Protein AF-N9TSA3-F1 (afdb_monomer_lite)

pLDDT: mean 86.55, std 10.35, range [47.66, 95.75]

Structure (mmCIF, N/CA/C/O backbone):
data_AF-N9TSA3-F1
#
_entry.id   AF-N9TSA3-F1
#
loop_
_atom_site.group_PDB
_atom_site.id
_atom_site.type_symbol
_atom_site.label_atom_id
_atom_site.label_alt_id
_atom_site.label_comp_id
_atom_site.label_asym_id
_atom_site.label_entity_id
_atom_site.label_seq_id
_atom_site.pdbx_PDB_ins_code
_atom_site.Cartn_x
_atom_site.Cartn_y
_atom_site.Cartn_z
_atom_site.occupancy
_atom_site.B_iso_or_equiv
_atom_site.auth_seq_id
_atom_site.auth_comp_id
_atom_site.auth_asym_id
_atom_site.auth_atom_id
_atom_site.pdbx_PDB_model_num
ATOM 1 N N . MET A 1 1 ? 14.846 -6.615 -39.525 1.00 48.53 1 MET A N 1
ATOM 2 C CA . MET A 1 1 ? 15.752 -5.598 -38.941 1.00 48.53 1 MET A CA 1
ATOM 3 C C . MET A 1 1 ? 15.106 -5.044 -37.679 1.00 48.53 1 MET A C 1
ATOM 5 O O . MET A 1 1 ? 14.022 -4.490 -37.770 1.00 48.53 1 MET A O 1
ATOM 9 N N . GLN A 1 2 ? 15.698 -5.258 -36.500 1.00 56.72 2 GLN A N 1
ATOM 10 C CA . GLN A 1 2 ? 15.216 -4.630 -35.262 1.00 56.72 2 GLN A CA 1
ATOM 11 C C . GLN A 1 2 ? 15.653 -3.161 -35.278 1.00 56.72 2 GLN A C 1
ATOM 13 O O . GLN A 1 2 ? 16.851 -2.896 -35.208 1.00 56.72 2 GLN A O 1
ATOM 18 N N . ASN A 1 3 ? 14.706 -2.225 -35.396 1.00 61.16 3 ASN A N 1
ATOM 19 C CA . ASN A 1 3 ? 15.011 -0.796 -35.343 1.00 61.16 3 ASN A CA 1
ATOM 20 C C . ASN A 1 3 ? 15.683 -0.468 -33.994 1.00 61.16 3 ASN A C 1
ATOM 22 O O . ASN A 1 3 ? 15.091 -0.757 -32.947 1.00 61.16 3 ASN A O 1
ATOM 26 N N . PRO A 1 4 ? 16.899 0.109 -33.985 1.00 67.19 4 PRO A N 1
ATOM 27 C CA . PRO A 1 4 ? 17.651 0.387 -32.757 1.00 67.19 4 PRO A CA 1
ATOM 28 C C . PRO A 1 4 ? 16.866 1.277 -31.779 1.00 67.19 4 PRO A C 1
ATOM 30 O O . PRO A 1 4 ? 16.973 1.108 -30.564 1.00 67.19 4 PRO A O 1
ATOM 33 N N . THR A 1 5 ? 15.986 2.127 -32.308 1.00 80.12 5 THR A N 1
ATOM 34 C CA . THR A 1 5 ? 15.062 2.988 -31.561 1.00 80.12 5 THR A CA 1
ATOM 35 C C . THR A 1 5 ? 14.101 2.202 -30.665 1.00 80.12 5 THR A C 1
ATOM 37 O O . THR A 1 5 ? 13.914 2.560 -29.506 1.00 80.12 5 THR A O 1
ATOM 40 N N . ASN A 1 6 ? 13.542 1.082 -31.139 1.00 87.12 6 ASN A N 1
ATOM 41 C CA . ASN A 1 6 ? 12.557 0.311 -30.367 1.00 87.12 6 ASN A CA 1
ATOM 42 C C . ASN A 1 6 ? 13.200 -0.374 -29.155 1.00 87.12 6 ASN A C 1
ATOM 44 O O . ASN A 1 6 ? 12.585 -0.467 -28.095 1.00 87.12 6 ASN A O 1
ATOM 48 N N . LYS A 1 7 ? 14.458 -0.815 -29.286 1.00 87.81 7 LYS A N 1
ATOM 49 C CA . LYS A 1 7 ? 15.218 -1.404 -28.172 1.00 87.81 7 LYS A CA 1
ATOM 50 C C . LYS A 1 7 ? 15.530 -0.378 -27.086 1.00 87.81 7 LYS A C 1
ATOM 52 O O . LYS A 1 7 ? 15.440 -0.696 -25.904 1.00 87.81 7 LYS A O 1
ATOM 57 N N . GLN A 1 8 ? 15.897 0.841 -27.479 1.00 92.50 8 GLN A N 1
ATOM 58 C CA . GLN A 1 8 ? 16.160 1.923 -26.530 1.00 92.50 8 GLN A CA 1
ATOM 59 C C . GLN A 1 8 ? 14.888 2.344 -25.795 1.00 92.50 8 GLN A C 1
ATOM 61 O O . GLN A 1 8 ? 14.910 2.463 -24.571 1.00 92.50 8 GLN A O 1
ATOM 66 N N . LEU A 1 9 ? 13.773 2.483 -26.518 1.00 93.44 9 LEU A N 1
ATOM 67 C CA . LEU A 1 9 ? 12.477 2.797 -25.919 1.00 93.44 9 LEU A CA 1
ATOM 68 C C . LEU A 1 9 ? 12.068 1.724 -24.901 1.00 93.44 9 LEU A C 1
ATOM 70 O O . LEU A 1 9 ? 11.752 2.044 -23.757 1.00 93.44 9 LEU A O 1
ATOM 74 N N . ALA A 1 10 ? 12.161 0.446 -25.286 1.00 93.31 10 ALA A N 1
ATOM 75 C CA . ALA A 1 10 ? 11.862 -0.675 -24.400 1.00 93.31 10 ALA A CA 1
ATOM 76 C C . ALA A 1 10 ? 12.725 -0.649 -23.128 1.00 93.31 10 ALA A C 1
ATOM 78 O O . ALA A 1 10 ? 12.208 -0.866 -22.033 1.00 93.31 10 ALA A O 1
ATOM 79 N N . LYS A 1 11 ? 14.019 -0.318 -23.241 1.00 93.38 11 LYS A N 1
ATOM 80 C CA . LYS A 1 11 ? 14.914 -0.179 -22.084 1.00 93.38 11 LYS A CA 1
ATOM 81 C C . LYS A 1 11 ? 14.453 0.929 -21.131 1.00 93.38 11 LYS A C 1
ATOM 83 O O . LYS A 1 11 ? 14.412 0.700 -19.927 1.00 93.38 11 LYS A O 1
ATOM 88 N N . ILE A 1 12 ? 14.086 2.101 -21.652 1.00 95.75 12 ILE A N 1
ATOM 89 C CA . ILE A 1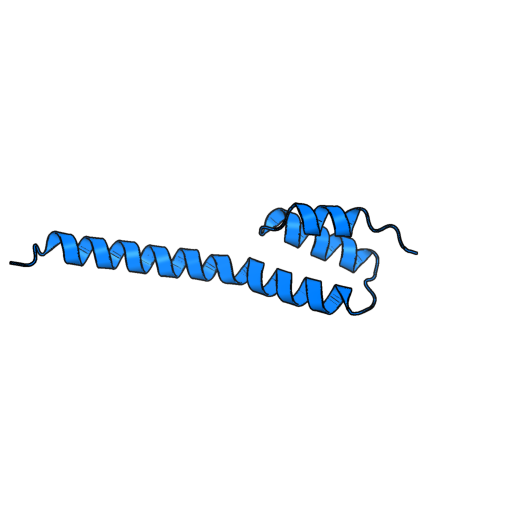 12 ? 13.621 3.236 -20.838 1.00 95.75 12 ILE A CA 1
ATOM 90 C C . ILE A 1 12 ? 12.321 2.882 -20.115 1.00 95.75 12 ILE A C 1
ATOM 92 O O . ILE A 1 12 ? 12.241 3.032 -18.898 1.00 95.75 12 ILE A O 1
ATOM 96 N N . PHE A 1 13 ? 11.331 2.349 -20.834 1.00 95.62 13 PHE A N 1
ATOM 97 C CA . PHE A 1 13 ? 10.065 1.933 -20.227 1.00 95.62 13 PHE A CA 1
ATOM 98 C C . PHE A 1 13 ? 10.252 0.820 -19.193 1.00 95.62 13 PHE A C 1
ATOM 100 O O . PHE A 1 13 ? 9.589 0.839 -18.161 1.00 95.62 13 PHE A O 1
ATOM 107 N N . THR A 1 14 ? 11.193 -0.100 -19.413 1.00 95.25 14 THR A N 1
ATOM 108 C CA . THR A 1 14 ? 11.530 -1.135 -18.422 1.00 95.25 14 THR A CA 1
ATOM 109 C C . THR A 1 14 ? 12.110 -0.520 -17.147 1.00 95.25 14 THR A C 1
ATOM 111 O O . THR A 1 14 ? 11.717 -0.907 -16.052 1.00 95.25 14 THR A O 1
ATOM 114 N N . ILE A 1 15 ? 13.006 0.466 -17.260 1.00 95.50 15 ILE A N 1
ATOM 115 C CA . ILE A 1 15 ? 13.562 1.171 -16.092 1.00 95.50 15 ILE A CA 1
ATOM 116 C C . ILE A 1 15 ? 12.459 1.931 -15.348 1.00 95.50 15 ILE A C 1
ATOM 118 O O . ILE A 1 15 ? 12.366 1.827 -14.127 1.00 95.50 15 ILE A O 1
ATOM 122 N N . LEU A 1 16 ? 11.594 2.648 -16.071 1.00 93.94 16 LEU A N 1
ATOM 123 C CA . LEU A 1 16 ? 10.454 3.349 -15.474 1.00 93.94 16 LEU A CA 1
ATOM 124 C C . LEU A 1 16 ? 9.515 2.380 -14.750 1.00 93.94 16 LEU A C 1
ATOM 126 O O . LEU A 1 16 ? 9.112 2.651 -13.622 1.00 93.94 16 LEU A O 1
ATOM 130 N N . TYR A 1 17 ? 9.226 1.228 -15.358 1.00 93.50 17 TYR A N 1
ATOM 131 C CA . TYR A 1 17 ? 8.436 0.176 -14.730 1.00 93.50 17 TYR A CA 1
ATOM 132 C C . TYR A 1 17 ? 9.076 -0.314 -13.430 1.00 93.50 17 TYR A C 1
ATOM 134 O O . TYR A 1 17 ? 8.382 -0.404 -12.426 1.00 93.50 17 TYR A O 1
ATOM 142 N N . ILE A 1 18 ? 10.388 -0.572 -13.409 1.00 93.19 18 ILE A N 1
ATOM 143 C CA . ILE A 1 18 ? 11.095 -1.009 -12.194 1.00 93.19 18 ILE A CA 1
ATOM 144 C C . ILE A 1 18 ? 10.960 0.032 -11.076 1.00 93.19 18 ILE A C 1
ATOM 146 O O . ILE A 1 18 ? 10.678 -0.334 -9.938 1.00 93.19 18 ILE A O 1
ATOM 150 N N . VAL A 1 19 ? 11.117 1.320 -11.390 1.00 92.00 19 VAL A N 1
ATOM 151 C CA . VAL A 1 19 ? 11.004 2.401 -10.395 1.00 92.00 19 VAL A CA 1
ATOM 152 C C . VAL A 1 19 ? 9.579 2.506 -9.848 1.00 92.00 19 VAL A C 1
ATOM 154 O O . VAL A 1 19 ? 9.388 2.585 -8.636 1.00 92.00 19 VAL A O 1
ATOM 157 N N . VAL A 1 20 ? 8.568 2.464 -10.717 1.00 89.19 20 VAL A N 1
ATOM 158 C CA . VAL A 1 20 ? 7.160 2.531 -10.294 1.00 89.19 20 VAL A CA 1
ATOM 159 C C . VAL A 1 20 ? 6.760 1.279 -9.509 1.00 89.19 20 VAL A C 1
ATOM 161 O O . VAL A 1 20 ? 6.130 1.389 -8.458 1.00 89.19 20 VAL A O 1
ATOM 164 N N . ALA A 1 21 ? 7.166 0.094 -9.967 1.00 87.19 21 ALA A N 1
ATOM 165 C CA . ALA A 1 21 ? 6.918 -1.166 -9.273 1.00 87.19 21 ALA A CA 1
ATOM 166 C C . ALA A 1 21 ? 7.585 -1.187 -7.892 1.00 87.19 21 ALA A C 1
ATOM 168 O O . ALA A 1 21 ? 6.987 -1.673 -6.937 1.00 87.19 21 ALA A O 1
ATOM 169 N N . TRP A 1 22 ? 8.781 -0.605 -7.759 1.00 86.06 22 TRP A N 1
ATOM 170 C CA . TRP A 1 22 ? 9.451 -0.448 -6.470 1.00 86.06 22 TRP A CA 1
ATOM 171 C C . TRP A 1 22 ? 8.653 0.437 -5.505 1.00 86.06 22 TRP A C 1
ATOM 173 O O . TRP A 1 22 ? 8.495 0.086 -4.338 1.00 86.06 22 TRP A O 1
ATOM 183 N N . LEU A 1 23 ? 8.084 1.548 -5.981 1.00 85.31 23 LEU A N 1
ATOM 184 C CA . LEU A 1 23 ? 7.213 2.396 -5.156 1.00 85.31 23 LEU A CA 1
ATOM 185 C C . LEU A 1 23 ? 5.939 1.659 -4.713 1.00 85.31 23 LEU A C 1
ATOM 187 O O . LEU A 1 23 ? 5.477 1.858 -3.590 1.00 85.31 23 LEU A O 1
ATOM 191 N N . ALA A 1 24 ? 5.414 0.760 -5.548 1.00 85.31 24 ALA A N 1
ATOM 192 C CA . ALA A 1 24 ? 4.253 -0.071 -5.226 1.00 85.31 24 ALA A CA 1
ATOM 193 C C . ALA A 1 24 ? 4.533 -1.167 -4.173 1.00 85.31 24 ALA A C 1
ATOM 195 O O . ALA A 1 24 ? 3.595 -1.760 -3.640 1.00 85.31 24 ALA A O 1
ATOM 196 N N . ILE A 1 25 ? 5.794 -1.420 -3.808 1.00 89.25 25 ILE A N 1
ATOM 197 C CA . ILE A 1 25 ? 6.132 -2.342 -2.710 1.00 89.25 25 ILE A CA 1
ATOM 198 C C . ILE A 1 25 ? 5.663 -1.780 -1.361 1.00 89.25 25 ILE A C 1
ATOM 200 O O . ILE A 1 25 ? 5.225 -2.535 -0.496 1.00 89.25 25 ILE A O 1
ATOM 204 N N . ILE A 1 26 ? 5.709 -0.457 -1.181 1.00 87.88 26 ILE A N 1
ATOM 205 C CA . ILE A 1 26 ? 5.315 0.206 0.070 1.00 87.88 26 ILE A CA 1
ATOM 206 C C . ILE A 1 26 ? 3.853 -0.108 0.445 1.00 87.88 26 ILE A C 1
ATOM 208 O O . ILE A 1 26 ? 3.638 -0.616 1.548 1.00 87.88 26 ILE A O 1
ATOM 212 N N . PRO A 1 27 ? 2.848 0.104 -0.432 1.00 88.12 27 PRO A N 1
ATOM 213 C CA . PRO A 1 27 ? 1.471 -0.269 -0.117 1.00 88.12 27 PRO A CA 1
ATOM 214 C C . PRO A 1 27 ? 1.284 -1.759 0.149 1.00 88.12 27 PRO A C 1
ATOM 216 O O . PRO A 1 27 ? 0.490 -2.117 1.016 1.00 88.12 27 PRO A O 1
ATOM 219 N N . LEU A 1 28 ? 2.027 -2.632 -0.540 1.00 89.94 28 LEU A N 1
ATOM 220 C CA . LEU A 1 28 ? 1.972 -4.072 -0.280 1.00 89.94 28 LEU A CA 1
ATOM 221 C C . LEU A 1 28 ? 2.452 -4.406 1.138 1.00 89.94 28 LEU A C 1
ATOM 223 O O . LEU A 1 28 ? 1.777 -5.148 1.850 1.00 89.94 28 LEU A O 1
ATOM 227 N N . ILE A 1 29 ? 3.574 -3.827 1.576 1.00 91.62 29 ILE A N 1
ATOM 228 C CA . ILE A 1 29 ? 4.093 -4.025 2.938 1.00 91.62 29 ILE A CA 1
ATOM 229 C C . ILE A 1 29 ? 3.097 -3.494 3.974 1.00 91.62 29 ILE A C 1
ATOM 231 O O . ILE A 1 29 ? 2.778 -4.201 4.929 1.00 91.62 29 ILE A O 1
ATOM 235 N N . ILE A 1 30 ? 2.575 -2.279 3.776 1.00 91.00 30 ILE A N 1
ATOM 236 C CA . ILE A 1 30 ? 1.580 -1.675 4.674 1.00 91.00 30 ILE A CA 1
ATOM 237 C C . ILE A 1 30 ? 0.335 -2.561 4.767 1.00 91.00 30 ILE A C 1
ATOM 239 O O . ILE A 1 30 ? -0.146 -2.809 5.871 1.00 91.00 30 ILE A O 1
ATOM 243 N N . GLY A 1 31 ? -0.163 -3.077 3.642 1.00 90.00 31 GLY A N 1
ATOM 244 C CA . GLY A 1 31 ? -1.322 -3.966 3.610 1.00 90.00 31 GLY A CA 1
ATOM 245 C C . GLY A 1 31 ? -1.091 -5.258 4.396 1.00 90.00 31 GLY A C 1
ATOM 246 O O . GLY A 1 31 ? -1.922 -5.626 5.223 1.00 90.00 31 GLY A O 1
ATOM 247 N N . VAL A 1 32 ? 0.063 -5.909 4.214 1.00 92.19 32 VAL A N 1
ATOM 248 C CA . VAL A 1 32 ? 0.420 -7.131 4.961 1.00 92.19 32 VAL A CA 1
ATOM 249 C C . VAL A 1 32 ? 0.543 -6.858 6.463 1.00 92.19 32 VAL A C 1
ATOM 251 O O . VAL A 1 32 ? 0.021 -7.628 7.270 1.00 92.19 32 VAL A O 1
ATOM 254 N N . LEU A 1 33 ? 1.197 -5.760 6.858 1.00 91.88 33 LEU A N 1
ATOM 255 C CA . LEU A 1 33 ? 1.300 -5.371 8.269 1.00 91.88 33 LEU A CA 1
ATOM 256 C C . LEU A 1 33 ? -0.069 -5.050 8.868 1.00 91.88 33 LEU A C 1
ATOM 258 O O . LEU A 1 33 ? -0.358 -5.480 9.981 1.00 91.88 33 LEU A O 1
ATOM 262 N N . THR A 1 34 ? -0.917 -4.350 8.113 1.00 90.88 34 THR A N 1
ATOM 263 C CA . THR A 1 34 ? -2.291 -4.036 8.513 1.00 90.88 34 THR A CA 1
ATOM 264 C C . THR A 1 34 ? -3.081 -5.317 8.761 1.00 90.88 34 THR A C 1
ATOM 266 O O . THR A 1 34 ? -3.656 -5.467 9.831 1.00 90.88 34 THR A O 1
ATOM 269 N N . LEU A 1 35 ? -3.072 -6.266 7.818 1.00 91.81 35 LEU A N 1
ATOM 270 C CA . LEU A 1 35 ? -3.762 -7.554 7.962 1.00 91.81 35 LEU A CA 1
ATOM 271 C C . LEU A 1 35 ? -3.290 -8.313 9.203 1.00 91.81 35 LEU A C 1
ATOM 273 O O . LEU A 1 35 ? -4.104 -8.734 10.019 1.00 91.81 35 LEU A O 1
ATOM 277 N N . LYS A 1 36 ? -1.971 -8.408 9.395 1.00 92.62 36 LYS A N 1
ATOM 278 C CA . LYS A 1 36 ? -1.391 -9.063 10.572 1.00 92.62 36 LYS A CA 1
ATOM 279 C C . LYS A 1 36 ? -1.806 -8.379 11.877 1.00 92.62 36 LYS A C 1
ATOM 281 O O . LYS A 1 36 ? -1.987 -9.048 12.889 1.00 92.62 36 LYS A O 1
ATOM 286 N N . LYS A 1 37 ? -1.930 -7.050 11.870 1.00 90.25 37 LYS A N 1
ATOM 287 C CA . LYS A 1 37 ? -2.329 -6.273 13.044 1.00 90.25 37 LYS A CA 1
ATOM 288 C C . LY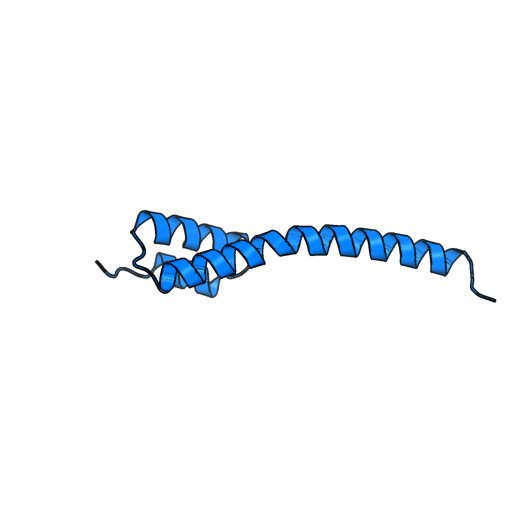S A 1 37 ? -3.834 -6.370 13.317 1.00 90.25 37 LYS A C 1
ATOM 290 O O . LYS A 1 37 ? -4.194 -6.344 14.482 1.00 90.25 37 LYS A O 1
ATOM 295 N N . ILE A 1 38 ? -4.668 -6.542 12.285 1.00 90.00 38 ILE A N 1
ATOM 296 C CA . ILE A 1 38 ? -6.113 -6.827 12.395 1.00 90.00 38 ILE A CA 1
ATOM 297 C C . ILE A 1 38 ? -6.373 -8.219 12.986 1.00 90.00 38 ILE A C 1
ATOM 299 O O . ILE A 1 38 ? -7.312 -8.387 13.756 1.00 90.00 38 ILE A O 1
ATOM 303 N N . GLU A 1 39 ? -5.573 -9.225 12.619 1.00 91.00 39 GLU A N 1
ATOM 304 C CA . GLU A 1 39 ? -5.654 -10.565 13.230 1.00 91.00 39 GLU A CA 1
ATOM 305 C C . GLU A 1 39 ? -5.227 -10.561 14.706 1.00 91.00 39 GLU A C 1
ATOM 307 O O . GLU A 1 39 ? -5.610 -11.437 15.481 1.00 91.00 39 GLU A O 1
ATOM 312 N N . GLN A 1 40 ? -4.420 -9.576 15.090 1.00 89.38 40 GLN A N 1
ATOM 313 C CA . GLN A 1 40 ? -4.076 -9.272 16.47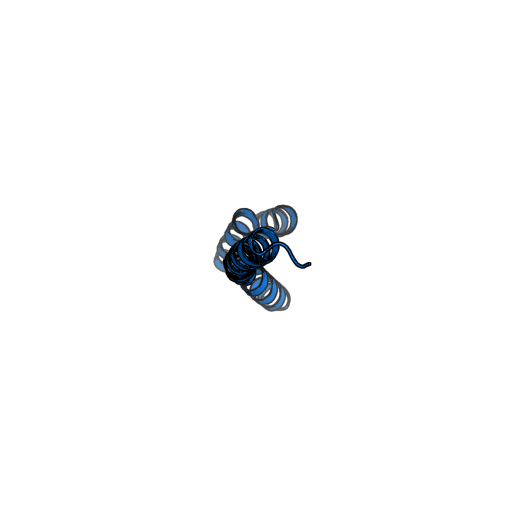2 1.00 89.38 40 GLN A CA 1
ATOM 314 C C . GLN A 1 40 ? -5.043 -8.220 17.038 1.00 89.38 40 GLN A C 1
ATOM 316 O O . GLN A 1 40 ? -5.905 -7.690 16.346 1.00 89.38 40 GLN A O 1
ATOM 321 N N . GLU A 1 41 ? -4.905 -7.875 18.315 1.00 86.31 41 GLU A N 1
ATOM 322 C CA . GLU A 1 41 ? -5.630 -6.723 18.850 1.00 86.31 41 GLU A CA 1
ATOM 323 C C . GLU A 1 41 ? -4.998 -5.412 18.353 1.00 86.31 41 GLU A C 1
ATOM 325 O O . GLU A 1 41 ? -3.797 -5.165 18.522 1.00 86.31 41 GLU A O 1
ATOM 330 N N . MET A 1 42 ? -5.824 -4.558 17.740 1.00 89.25 42 MET A N 1
ATOM 331 C CA . MET A 1 42 ? -5.442 -3.202 17.349 1.00 89.25 42 MET A CA 1
ATOM 332 C C . MET A 1 42 ? -5.788 -2.209 18.453 1.00 89.25 42 MET A C 1
ATOM 334 O O . MET A 1 42 ? -6.956 -2.056 18.817 1.00 89.25 42 MET A O 1
ATOM 338 N N . SER A 1 43 ? -4.786 -1.46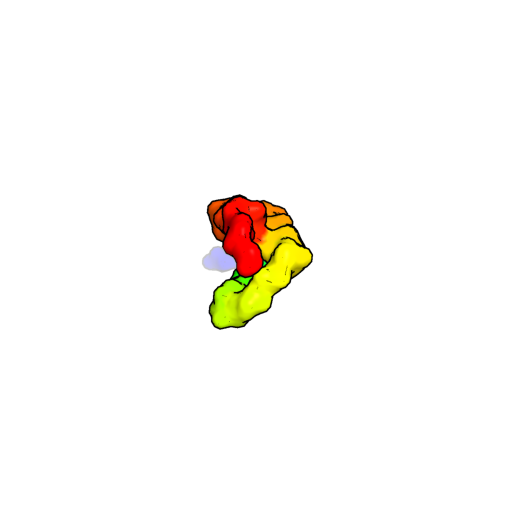7 18.923 1.00 89.50 43 SER A N 1
ATOM 339 C CA . SER A 1 43 ? -5.031 -0.288 19.757 1.00 89.50 43 SER A CA 1
ATOM 340 C C . SER A 1 43 ? -5.684 0.839 18.941 1.00 89.50 43 SER A C 1
ATOM 342 O O . SER A 1 43 ? -5.655 0.836 17.709 1.00 89.50 43 SER A O 1
ATOM 344 N N . LYS A 1 44 ? -6.252 1.846 19.614 1.00 88.81 44 LYS A N 1
ATOM 345 C CA . LYS A 1 44 ? -6.817 3.031 18.938 1.00 88.81 44 LYS A CA 1
ATOM 346 C C . LYS A 1 44 ? -5.784 3.754 18.067 1.00 88.81 44 LYS A C 1
ATOM 348 O O . LYS A 1 44 ? -6.107 4.160 16.953 1.00 88.81 44 LYS A O 1
ATOM 353 N N . ASP A 1 45 ? -4.548 3.852 18.547 1.00 90.25 45 ASP A N 1
ATOM 354 C CA . ASP A 1 45 ? -3.456 4.496 17.816 1.00 90.25 45 ASP A CA 1
ATOM 355 C C . ASP A 1 45 ? -3.037 3.668 16.595 1.00 90.25 45 ASP A C 1
ATOM 357 O O . ASP A 1 45 ? -2.796 4.228 15.525 1.00 90.25 45 ASP A O 1
ATOM 361 N N . ASP A 1 46 ? -3.036 2.332 16.711 1.00 90.62 46 ASP A N 1
ATOM 362 C CA . ASP A 1 46 ? -2.806 1.443 15.569 1.00 90.62 46 ASP A CA 1
ATOM 363 C C . ASP A 1 46 ? -3.890 1.645 14.500 1.00 90.62 46 ASP A C 1
ATOM 365 O O . ASP A 1 46 ? -3.573 1.80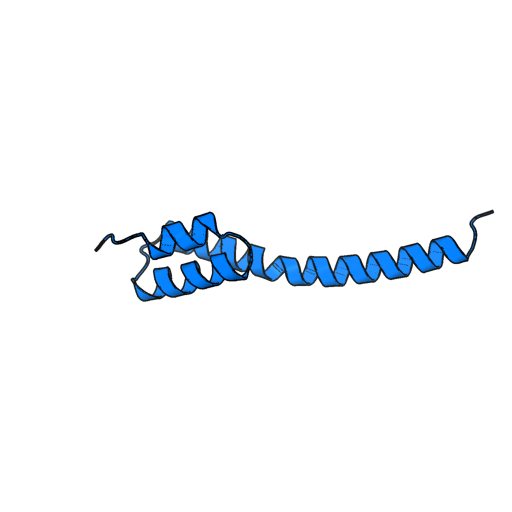8 13.321 1.00 90.62 46 ASP A O 1
ATOM 369 N N . LYS A 1 47 ? -5.172 1.670 14.889 1.00 90.94 47 LYS A N 1
ATOM 370 C CA . LYS A 1 47 ? -6.289 1.867 13.945 1.00 90.94 47 LYS A CA 1
ATOM 371 C C . LYS A 1 47 ? -6.155 3.187 13.186 1.00 90.94 47 LYS A C 1
ATOM 373 O O . LYS A 1 47 ? -6.347 3.215 11.971 1.00 90.94 47 LYS A O 1
ATOM 378 N N .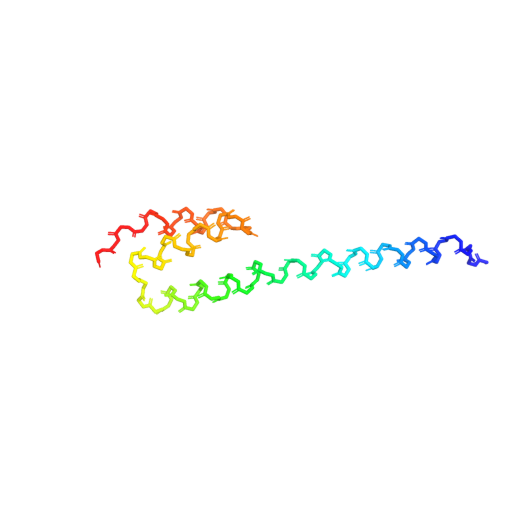 LEU A 1 48 ? -5.758 4.256 13.878 1.00 93.25 48 LEU A N 1
ATOM 379 C CA . LEU A 1 48 ? -5.524 5.561 13.266 1.00 93.25 48 LEU A CA 1
ATOM 380 C C . LEU A 1 48 ? -4.328 5.535 12.304 1.00 93.25 48 LEU A C 1
ATOM 382 O O . LEU A 1 48 ? -4.451 5.973 11.158 1.00 93.25 48 LEU A O 1
ATOM 386 N N . LEU A 1 49 ? -3.195 4.972 12.731 1.00 92.62 49 LEU A N 1
ATOM 387 C CA . LEU A 1 49 ? -1.977 4.883 11.925 1.00 92.62 49 LEU A CA 1
ATOM 388 C C . LEU A 1 49 ? -2.190 4.048 10.654 1.00 92.62 49 LEU A C 1
ATOM 390 O O . LEU A 1 49 ? -1.947 4.529 9.546 1.00 92.62 49 LEU A O 1
ATOM 394 N N . TYR A 1 50 ? -2.668 2.809 10.794 1.00 92.00 50 TYR A N 1
ATOM 395 C CA . TYR A 1 50 ? -2.892 1.911 9.658 1.00 92.00 50 TYR A CA 1
ATOM 396 C C . TYR A 1 50 ? -4.082 2.353 8.797 1.00 92.00 50 TYR A C 1
ATOM 398 O O . TYR A 1 50 ? -4.069 2.132 7.584 1.00 92.00 50 TYR A O 1
ATOM 406 N N . GLY A 1 51 ? -5.078 3.024 9.380 1.00 90.38 51 GLY A N 1
ATOM 407 C CA . GLY A 1 51 ? -6.181 3.640 8.646 1.00 90.38 51 GLY A CA 1
ATOM 408 C C . GLY A 1 51 ? -5.702 4.732 7.686 1.00 90.38 51 GLY A C 1
ATOM 409 O O . GLY A 1 51 ? -5.979 4.669 6.486 1.00 90.38 51 GLY A O 1
ATOM 410 N N . ILE A 1 52 ? -4.906 5.685 8.184 1.00 92.06 52 ILE A N 1
ATOM 411 C CA . ILE A 1 52 ? -4.322 6.762 7.365 1.00 92.06 52 ILE A CA 1
ATOM 412 C C . ILE A 1 52 ? -3.357 6.190 6.321 1.00 92.06 52 ILE A C 1
ATOM 414 O O . ILE A 1 52 ? -3.433 6.564 5.150 1.00 92.06 52 ILE A O 1
ATOM 418 N N . LEU A 1 53 ? -2.478 5.260 6.713 1.00 91.25 53 LEU A N 1
ATOM 419 C CA . LEU A 1 53 ? -1.535 4.631 5.786 1.00 91.25 53 LEU A CA 1
ATOM 420 C C . LEU A 1 53 ? -2.263 3.914 4.638 1.00 91.25 53 LEU A C 1
ATOM 422 O O . LEU A 1 53 ? -1.873 4.071 3.484 1.00 91.25 53 LEU A O 1
ATOM 426 N N . ASN A 1 54 ? -3.353 3.193 4.906 1.00 89.75 54 ASN A N 1
ATOM 427 C CA . ASN A 1 54 ? -4.122 2.560 3.832 1.00 89.75 54 ASN A CA 1
ATOM 428 C C . ASN A 1 54 ? -4.811 3.579 2.918 1.00 89.75 54 ASN A C 1
ATOM 430 O O . ASN A 1 54 ? -4.781 3.398 1.702 1.00 89.75 54 ASN A O 1
ATOM 434 N N . ILE A 1 55 ? -5.368 4.671 3.452 1.00 90.50 55 ILE A N 1
ATOM 435 C CA . ILE A 1 55 ? -5.975 5.735 2.630 1.00 90.50 55 ILE A CA 1
ATOM 436 C C . ILE A 1 55 ? -4.942 6.367 1.692 1.00 90.50 55 ILE A C 1
ATOM 438 O O . ILE A 1 55 ? -5.221 6.544 0.508 1.00 90.50 55 ILE A O 1
ATOM 442 N N . VAL A 1 56 ? -3.754 6.686 2.210 1.00 87.88 56 VAL A N 1
ATOM 443 C CA . VAL A 1 56 ? -2.702 7.369 1.444 1.00 87.88 56 VAL A CA 1
ATOM 444 C C . VAL A 1 56 ? -2.065 6.444 0.411 1.00 87.88 56 VAL A C 1
ATOM 446 O O . VAL A 1 56 ? -1.785 6.878 -0.705 1.00 87.88 56 VAL A O 1
ATOM 449 N N . PHE A 1 57 ? -1.825 5.178 0.763 1.00 84.44 57 PHE A N 1
ATOM 450 C CA . PHE A 1 57 ? -1.000 4.292 -0.057 1.00 84.44 57 PHE A CA 1
ATOM 451 C C . PHE A 1 57 ? -1.781 3.357 -0.989 1.00 84.44 57 PHE A C 1
ATOM 453 O O . PHE A 1 57 ? -1.168 2.831 -1.915 1.00 84.44 57 PHE A O 1
ATOM 460 N N . GLY A 1 58 ? -3.104 3.190 -0.852 1.00 73.62 58 GLY A N 1
ATOM 461 C CA . GLY A 1 58 ? -3.877 2.585 -1.952 1.00 73.62 58 GLY A CA 1
ATOM 462 C C . GLY A 1 58 ? -5.134 1.791 -1.618 1.00 73.62 58 GLY A C 1
ATOM 463 O O . GLY A 1 58 ? -5.711 1.195 -2.523 1.00 73.62 58 GLY A O 1
ATOM 464 N N . ASN A 1 59 ? -5.595 1.763 -0.370 1.00 82.19 59 ASN A N 1
ATOM 465 C CA . ASN A 1 59 ? -6.822 1.070 0.009 1.00 82.19 59 ASN A CA 1
ATOM 466 C C . ASN A 1 59 ? -7.746 1.973 0.835 1.00 82.19 59 ASN A C 1
ATOM 468 O O . ASN A 1 59 ? -7.850 1.854 2.057 1.00 82.19 59 ASN A O 1
ATOM 472 N N . LEU A 1 60 ? -8.434 2.878 0.128 1.00 84.94 60 LEU A N 1
ATOM 473 C CA . LEU A 1 60 ? -9.379 3.833 0.709 1.00 84.94 60 LEU A CA 1
ATOM 474 C C . LEU A 1 60 ? -10.442 3.132 1.567 1.00 84.94 60 LEU A C 1
ATOM 476 O O . LEU A 1 60 ? -10.699 3.551 2.689 1.00 84.94 60 LEU A O 1
ATOM 480 N N . ILE A 1 61 ? -11.028 2.044 1.057 1.00 87.75 61 ILE A N 1
ATOM 481 C CA . ILE A 1 61 ? -12.110 1.317 1.733 1.00 87.75 61 ILE A CA 1
ATOM 482 C C . ILE A 1 61 ? -11.599 0.718 3.044 1.00 87.75 61 ILE A C 1
ATOM 484 O O . ILE A 1 61 ? -12.179 0.974 4.096 1.00 87.75 61 ILE A O 1
ATOM 488 N N . SER A 1 62 ? -10.485 -0.022 3.000 1.00 86.25 62 SER A N 1
ATOM 489 C CA . SER A 1 62 ? -9.900 -0.618 4.207 1.00 86.25 62 SER A CA 1
ATOM 490 C C . SER A 1 62 ? -9.512 0.440 5.235 1.00 86.25 62 SER A C 1
ATOM 492 O O . SER A 1 62 ? -9.719 0.233 6.428 1.00 86.25 62 SER A O 1
ATOM 494 N N . GLY A 1 63 ? -8.945 1.562 4.793 1.00 87.44 63 GLY A N 1
ATOM 495 C CA . GLY A 1 63 ? -8.530 2.621 5.700 1.00 87.44 63 GLY A CA 1
ATOM 496 C C . GLY A 1 63 ? -9.712 3.331 6.361 1.00 87.44 63 GLY A C 1
ATOM 497 O O . GLY A 1 63 ? -9.689 3.541 7.570 1.00 87.44 63 GLY A O 1
ATOM 498 N N . VAL A 1 64 ? -10.787 3.609 5.617 1.00 89.62 64 VAL A N 1
ATOM 499 C CA . VAL A 1 64 ? -12.029 4.156 6.190 1.00 89.62 64 VAL A CA 1
ATOM 500 C C . VAL A 1 64 ? -12.662 3.168 7.174 1.00 89.62 64 VAL A C 1
ATOM 502 O O . VAL A 1 64 ? -13.049 3.575 8.265 1.00 89.62 64 VAL A O 1
ATOM 505 N N . CYS A 1 65 ? -12.715 1.873 6.847 1.00 90.19 65 CYS A N 1
ATOM 506 C CA . CYS A 1 65 ? -13.223 0.853 7.769 1.00 90.19 65 CYS A CA 1
ATOM 507 C C . CYS A 1 65 ? -12.426 0.794 9.079 1.00 90.19 65 CYS A C 1
ATOM 509 O O . CYS A 1 65 ? -13.033 0.704 10.141 1.00 90.19 65 CYS A O 1
ATOM 511 N N . LEU A 1 66 ? -11.092 0.885 9.020 1.00 89.44 66 LEU A N 1
ATOM 512 C CA . LEU A 1 66 ? -10.238 0.914 10.214 1.00 89.44 66 LEU A CA 1
ATOM 513 C C . LEU A 1 66 ? -10.472 2.157 11.077 1.00 89.44 66 LEU A C 1
ATOM 515 O O . LEU A 1 66 ? -10.487 2.054 12.300 1.00 89.44 66 LEU A O 1
ATOM 519 N N . LEU A 1 67 ? -10.673 3.321 10.454 1.00 89.44 67 LEU A N 1
ATOM 520 C CA . LEU A 1 67 ? -10.922 4.574 11.174 1.00 89.44 67 LEU A CA 1
ATOM 521 C C . LEU A 1 67 ? -12.311 4.629 11.821 1.00 89.44 67 LEU A C 1
ATOM 523 O O . LEU A 1 67 ? -12.475 5.291 12.842 1.00 89.44 67 LEU A O 1
ATOM 527 N N . LEU A 1 68 ? -13.297 3.949 11.236 1.00 89.62 68 LEU A N 1
ATOM 528 C CA . LEU A 1 68 ? -14.660 3.857 11.768 1.00 89.62 68 LEU A CA 1
ATOM 529 C C . LEU A 1 68 ? -14.854 2.683 12.740 1.00 89.62 68 LEU A C 1
ATOM 531 O O . LEU A 1 68 ? -15.934 2.541 13.311 1.00 89.62 68 LEU A O 1
ATOM 535 N N . ASP A 1 69 ? -13.845 1.829 12.932 1.00 84.38 69 ASP A N 1
ATOM 536 C CA . ASP A 1 69 ? -13.933 0.701 13.857 1.00 84.38 69 ASP A CA 1
ATOM 537 C C . ASP A 1 69 ? -13.830 1.166 15.322 1.00 84.38 69 ASP A C 1
ATOM 539 O O . ASP A 1 69 ? -12.769 1.155 15.956 1.00 84.38 69 ASP A O 1
ATOM 543 N N . GLU A 1 70 ? -14.979 1.556 15.876 1.00 65.00 70 GLU A N 1
ATOM 544 C CA . GLU A 1 70 ? -15.161 2.036 17.252 1.00 65.00 70 GLU A CA 1
ATOM 545 C C . GLU A 1 70 ? -15.170 0.928 18.324 1.00 65.00 70 GLU A C 1
ATOM 547 O O . GLU A 1 70 ? -15.560 1.182 19.470 1.00 65.00 70 GLU A O 1
ATOM 552 N N . LYS A 1 71 ? -14.760 -0.315 18.021 1.00 57.34 71 LYS A N 1
ATOM 553 C CA . LYS A 1 71 ? -14.701 -1.342 19.074 1.00 57.34 71 LYS A CA 1
ATOM 554 C C . LYS A 1 71 ? -13.686 -0.965 20.164 1.00 57.34 71 LYS A C 1
ATOM 556 O O . LYS A 1 71 ? -12.503 -0.782 19.867 1.00 57.34 71 LYS A O 1
ATOM 561 N N . LYS A 1 72 ? -14.242 -0.827 21.381 1.00 47.66 72 LYS A N 1
ATOM 562 C CA . LYS A 1 72 ? -13.621 -0.542 22.686 1.00 47.66 72 LYS A CA 1
ATOM 563 C C . LYS A 1 72 ? -12.371 -1.361 22.951 1.00 47.66 72 LYS A C 1
ATOM 565 O O . LYS A 1 72 ? -12.457 -2.593 22.765 1.00 47.66 72 LYS A O 1
#

Foldseek 3Di:
DPDPVVVVVVVVVVVVCVVVVVLLVQLVVLVVVLVVVVVPDADLVNLQVSLVSCCVNPNPPSSVCSNPPPDD

Radius of gyration: 18.95 Å; chains: 1; bounding box: 33×18×62 Å

Organism: NCBI:txid1188235

Secondary structure (DSSP, 8-state):
---HHHHHHHHHHHHHHHHHHHHTHHHHHHHHHHHHHHHSPPPHHHHHHHHHHHHHHT-HHHHHHHHH----

Sequence (72 aa):
MQNPTNKQLAKIFTILYIVVAWLAIIPLIIGVLTLKKIEQEMSKDDKLLYGILNIVFGNLISGVCLLLDEKK